Protein AF-A0A954RTI2-F1 (afdb_monomer_lite)

Secondary structure (DSSP, 8-state):
-----HHHHHHHHHHH---HHHHHHHHHHHHHHHHHHTTSS-GGGHHHHHHHHHHH--HHHHHHHHHHHHHHHTT-GGGHHHHHHHHT-S-HHHHHHHHHTGGGS-HHHHHHHHHHHHT-SSHHHHHHHHHHHHHHHHHHHHHHHHHHHHHHHTT------

Radius of gyration: 19.55 Å; chains: 1; bounding box: 61×40×50 Å

Sequence (161 aa):
MFTFGREHEKKCAAHYLRDKRQVGMIEDVIDAVHDVLEGKRLIDDVRSSFATAFSEGGSGVWEQTASWMTKLAGEHPELLSEWQWLAAHKNAMVRFRVACCLNDMPYSLATEIGQQLMSDRGTKVRTMAAARLEEIAGEQSDTRETSSQSVLKSQSTPRSP

pLDDT: mean 86.94, std 12.49, range [51.84, 98.0]

Foldseek 3Di:
DDDPDLVVVLVVLPVVDPDPVLSVLQSLLSVVLVCVVVVNDDPVVNLVSLVCQLPPHDPSRNVVSLVSLLVSCVVVVVSLVSLVVQCPDPDVSSVLSSLQCLVSDDLVSSVVSLVSQCPDPDPSSNVSSVVVNVVSVVVVVVVVVVVVVVVVVVVPDDPDD

Structure (mmCIF, N/CA/C/O backbone):
data_AF-A0A954RTI2-F1
#
_entry.id   AF-A0A954RTI2-F1
#
loop_
_atom_site.group_PDB
_atom_site.id
_atom_site.type_symbol
_atom_site.label_atom_id
_atom_site.label_alt_id
_atom_site.label_comp_id
_atom_site.label_asym_id
_atom_site.label_entity_id
_atom_site.label_seq_id
_atom_site.pdbx_PDB_ins_code
_atom_site.Cartn_x
_atom_site.Cartn_y
_atom_site.Cartn_z
_atom_site.occupancy
_atom_site.B_iso_or_equiv
_atom_site.auth_seq_id
_atom_site.auth_comp_id
_atom_site.auth_asym_id
_atom_site.auth_atom_id
_atom_site.pdbx_PDB_model_num
ATOM 1 N N . MET A 1 1 ? -0.554 6.439 17.310 1.00 63.28 1 MET A N 1
ATOM 2 C CA . MET A 1 1 ? -1.253 6.913 16.101 1.00 63.28 1 MET A CA 1
ATOM 3 C C . MET A 1 1 ? -2.411 7.794 16.540 1.00 63.28 1 MET A C 1
ATOM 5 O O . MET A 1 1 ? -3.211 7.353 17.353 1.00 63.28 1 MET A O 1
ATOM 9 N N . PHE A 1 2 ? -2.504 9.033 16.049 1.00 58.41 2 PHE A N 1
ATOM 10 C CA . PHE A 1 2 ? -3.672 9.888 16.295 1.00 58.41 2 PHE A CA 1
ATOM 11 C C . PHE A 1 2 ? -4.608 9.788 15.086 1.00 58.41 2 PHE A C 1
ATOM 13 O O . PHE A 1 2 ? -4.170 10.026 13.962 1.00 58.41 2 PHE A O 1
ATOM 20 N N . THR A 1 3 ? -5.864 9.404 15.305 1.00 69.06 3 THR A N 1
ATOM 21 C CA . THR A 1 3 ? -6.925 9.494 14.290 1.00 69.06 3 THR A CA 1
ATOM 22 C C . THR A 1 3 ? -7.894 10.586 14.722 1.00 69.06 3 THR A C 1
ATOM 24 O O . THR A 1 3 ? -8.156 10.743 15.915 1.00 69.06 3 THR A O 1
ATOM 27 N N . PHE A 1 4 ? -8.434 11.359 13.778 1.00 71.25 4 PHE A N 1
ATOM 28 C CA . PHE A 1 4 ? -9.410 12.413 14.102 1.00 71.25 4 PHE A CA 1
ATOM 29 C C . PHE A 1 4 ? -10.822 11.857 14.368 1.00 71.25 4 PHE A C 1
ATOM 31 O O . PHE A 1 4 ? -11.739 12.601 14.718 1.00 71.25 4 PHE A O 1
ATOM 38 N N . GLY A 1 5 ? -10.985 10.538 14.226 1.00 82.38 5 GLY A N 1
ATOM 39 C CA . GLY A 1 5 ? -12.227 9.796 14.396 1.00 82.38 5 GLY A CA 1
ATOM 40 C C . GLY A 1 5 ? -12.751 9.250 13.068 1.00 82.38 5 GLY A C 1
ATOM 41 O O . GLY A 1 5 ? -12.675 9.917 12.038 1.00 82.38 5 GLY A O 1
ATOM 42 N N . ARG A 1 6 ? -13.331 8.045 13.114 1.00 88.94 6 ARG A N 1
ATOM 43 C CA . ARG A 1 6 ? -13.812 7.268 11.956 1.00 88.94 6 ARG A CA 1
ATOM 44 C C . ARG A 1 6 ? -14.601 8.106 10.944 1.00 88.94 6 ARG A C 1
ATOM 46 O O . ARG A 1 6 ? -14.253 8.170 9.772 1.00 88.94 6 ARG A O 1
ATOM 53 N N . GLU A 1 7 ? -15.624 8.818 11.410 1.00 89.19 7 GLU A N 1
ATOM 54 C CA . GLU A 1 7 ? -16.495 9.628 10.545 1.00 89.19 7 GLU A CA 1
ATOM 55 C C . GLU A 1 7 ? -15.802 10.864 9.958 1.00 89.19 7 GLU A C 1
ATOM 57 O O . GLU A 1 7 ? -16.184 11.344 8.890 1.00 89.19 7 GLU A O 1
ATOM 62 N N . HIS A 1 8 ? -14.791 11.402 10.643 1.00 88.31 8 HIS A N 1
ATOM 63 C CA . HIS A 1 8 ? -13.999 12.506 10.111 1.00 88.31 8 HIS A CA 1
ATOM 64 C C . HIS A 1 8 ? -13.097 12.017 8.975 1.00 88.31 8 HIS A C 1
ATOM 66 O O . HIS A 1 8 ? -13.103 12.602 7.895 1.00 88.31 8 HIS A O 1
ATOM 72 N N . GLU A 1 9 ? -12.390 10.907 9.192 1.00 89.56 9 GLU A N 1
ATOM 73 C CA . GLU A 1 9 ? -11.504 10.293 8.197 1.00 89.56 9 GLU A CA 1
ATOM 74 C C . GLU A 1 9 ? -12.273 9.909 6.924 1.00 89.56 9 GLU A C 1
ATOM 76 O O . GLU A 1 9 ? -11.833 10.225 5.818 1.00 89.56 9 GLU A O 1
ATOM 81 N N . LYS A 1 10 ? -13.476 9.329 7.061 1.00 89.81 10 LYS A N 1
ATOM 82 C CA . LYS A 1 10 ? -14.349 9.013 5.916 1.00 89.81 10 LYS A CA 1
ATOM 83 C C . LYS A 1 10 ? -14.755 10.252 5.124 1.00 89.81 10 LYS A C 1
ATOM 85 O O . LYS A 1 10 ? -14.639 10.270 3.901 1.00 89.81 10 LYS A O 1
ATOM 90 N N . LYS A 1 11 ? -15.183 11.321 5.807 1.00 87.88 11 LYS A N 1
ATOM 91 C CA . LYS A 1 11 ? -15.546 12.591 5.149 1.00 87.88 11 LYS A CA 1
ATOM 92 C C . LYS A 1 11 ? -14.369 13.195 4.394 1.00 87.88 11 LYS A C 1
ATOM 94 O O . LYS A 1 11 ? -14.549 13.666 3.272 1.00 87.88 11 LYS A O 1
ATOM 99 N N . CYS A 1 12 ? -13.179 13.162 4.990 1.00 85.75 12 CYS A N 1
ATOM 100 C CA . CYS A 1 12 ? -11.955 13.601 4.334 1.00 85.75 12 CYS A CA 1
ATOM 101 C C . CYS A 1 12 ? -11.689 12.762 3.079 1.00 85.75 12 CYS A C 1
ATOM 103 O O . CYS A 1 12 ? -11.560 13.324 1.992 1.00 85.75 12 CYS A O 1
ATOM 105 N N . ALA A 1 13 ? -11.710 11.433 3.187 1.00 84.38 13 ALA A N 1
ATOM 106 C CA . ALA A 1 13 ? -11.478 10.532 2.059 1.00 84.38 13 ALA A CA 1
ATOM 107 C C . ALA A 1 13 ? -12.494 10.737 0.914 1.00 84.38 13 ALA A C 1
ATOM 109 O O . ALA A 1 13 ? -12.114 10.789 -0.261 1.00 84.38 13 ALA A O 1
ATOM 110 N N . ALA A 1 14 ? -13.769 10.956 1.252 1.00 83.00 14 ALA A N 1
ATOM 111 C CA . ALA A 1 14 ? -14.839 11.256 0.302 1.00 83.00 14 ALA A CA 1
ATOM 112 C C . ALA A 1 14 ? -14.655 12.595 -0.434 1.00 83.00 14 ALA A C 1
ATOM 114 O O . ALA A 1 14 ? -15.154 12.764 -1.545 1.00 83.00 14 ALA A O 1
ATOM 115 N N . HIS A 1 15 ? -13.938 13.556 0.152 1.00 83.06 15 HIS A N 1
ATOM 116 C CA . HIS A 1 15 ? -13.619 14.822 -0.511 1.00 83.06 15 HIS A CA 1
ATOM 117 C C . HIS A 1 15 ? -12.525 14.684 -1.573 1.00 83.06 15 HIS A C 1
ATOM 119 O O . HIS A 1 15 ? -12.560 15.388 -2.585 1.00 83.06 15 HIS A O 1
ATOM 125 N N . TYR A 1 16 ? -11.575 13.769 -1.376 1.00 78.44 16 TYR A N 1
ATOM 126 C CA . TYR A 1 16 ? -10.471 13.553 -2.314 1.00 78.44 16 TYR A CA 1
ATOM 127 C C . TYR A 1 16 ? -10.840 12.628 -3.481 1.00 78.44 16 TYR A C 1
ATOM 129 O O . TYR A 1 16 ? -10.262 12.740 -4.565 1.00 78.44 16 TYR A O 1
ATOM 137 N N . LEU A 1 17 ? -11.825 11.743 -3.302 1.00 85.62 17 LEU A N 1
ATOM 138 C CA . LEU A 1 17 ? -12.255 10.781 -4.316 1.00 85.62 17 LEU A CA 1
ATOM 139 C C . LEU A 1 17 ? -13.577 11.205 -4.966 1.00 85.62 17 LEU A C 1
ATOM 141 O O . LEU A 1 17 ? -14.607 11.328 -4.316 1.00 85.62 17 LEU A O 1
ATOM 145 N N . ARG A 1 18 ? -13.566 11.386 -6.293 1.00 79.88 18 ARG A N 1
ATOM 146 C CA . ARG A 1 18 ? -14.769 11.777 -7.059 1.00 79.88 18 ARG A CA 1
ATOM 147 C C . ARG A 1 18 ? -15.682 10.599 -7.413 1.00 79.88 18 ARG A C 1
ATOM 149 O O . ARG A 1 18 ? -16.851 10.803 -7.727 1.00 79.88 18 ARG A O 1
ATOM 156 N N . ASP A 1 19 ? -15.145 9.383 -7.403 1.00 89.19 19 ASP A N 1
ATOM 157 C CA . ASP A 1 19 ? -15.868 8.158 -7.744 1.00 89.19 19 ASP A CA 1
ATOM 158 C C . ASP A 1 19 ? -16.440 7.512 -6.477 1.00 89.19 19 ASP A C 1
ATOM 160 O O . ASP A 1 19 ? -15.692 7.077 -5.604 1.00 89.19 19 ASP A O 1
ATOM 164 N N . LYS A 1 20 ? -17.771 7.397 -6.406 1.00 88.00 20 LYS A N 1
ATOM 165 C CA . LYS A 1 20 ? -18.481 6.802 -5.264 1.00 88.00 20 LYS A CA 1
ATOM 166 C C . LYS A 1 20 ? -18.046 5.369 -4.961 1.00 88.00 20 LYS A C 1
ATOM 168 O O . LYS A 1 20 ? -18.037 4.985 -3.797 1.00 88.00 20 LYS A O 1
ATOM 173 N N . ARG A 1 21 ? -17.669 4.578 -5.973 1.00 90.38 21 ARG A N 1
ATOM 174 C CA . ARG A 1 21 ? -17.162 3.215 -5.747 1.00 90.38 21 ARG A CA 1
ATOM 175 C C . ARG A 1 21 ? -15.814 3.252 -5.028 1.00 90.38 21 ARG A C 1
ATOM 177 O O . ARG A 1 21 ? -15.577 2.450 -4.134 1.00 90.38 21 ARG A O 1
ATOM 184 N N . GLN A 1 22 ? -14.948 4.187 -5.408 1.00 91.75 22 GLN A N 1
ATOM 185 C CA . GLN A 1 22 ? -13.647 4.373 -4.766 1.00 91.75 22 GLN A CA 1
ATOM 186 C C . GLN A 1 22 ? -13.784 4.927 -3.348 1.00 91.75 22 GLN A C 1
ATOM 188 O O . GLN A 1 22 ? -13.039 4.502 -2.471 1.00 91.75 22 GLN A O 1
ATOM 193 N N . VAL A 1 23 ? -14.759 5.815 -3.119 1.00 92.06 23 VAL A N 1
ATOM 194 C CA . VAL A 1 23 ? -15.126 6.269 -1.769 1.00 92.06 23 VAL A CA 1
ATOM 195 C C . VAL A 1 23 ? -15.516 5.076 -0.897 1.00 92.06 23 VAL A C 1
ATOM 197 O O . VAL A 1 23 ? -14.924 4.899 0.158 1.00 92.06 23 VAL A O 1
ATOM 200 N N . GLY A 1 24 ? -16.416 4.205 -1.366 1.00 92.19 24 GLY A N 1
ATOM 201 C CA . GLY A 1 24 ? -16.802 3.011 -0.603 1.00 92.19 24 GLY A CA 1
ATOM 202 C C . GLY A 1 24 ? -15.608 2.117 -0.249 1.00 92.19 24 GLY A C 1
ATOM 203 O O . GLY A 1 24 ? -15.448 1.735 0.902 1.00 92.19 24 GLY A O 1
ATOM 204 N N . MET A 1 25 ? -14.699 1.874 -1.201 1.00 93.81 25 MET A N 1
ATOM 205 C CA . MET A 1 25 ? -13.497 1.067 -0.938 1.00 93.81 25 MET A CA 1
ATOM 206 C C . MET A 1 25 ? -12.599 1.655 0.155 1.00 93.81 25 MET A C 1
ATOM 208 O O . MET A 1 25 ? -12.060 0.905 0.965 1.00 93.81 25 MET A O 1
ATOM 212 N N . ILE A 1 26 ? -12.388 2.976 0.171 1.00 94.38 26 ILE A N 1
ATOM 213 C CA . ILE A 1 26 ? -11.547 3.584 1.209 1.00 94.38 26 ILE A CA 1
ATOM 214 C C . ILE A 1 26 ? -12.284 3.684 2.548 1.00 94.38 26 ILE A C 1
ATOM 216 O O . ILE A 1 26 ? -11.651 3.544 3.590 1.00 94.38 26 ILE A O 1
ATOM 220 N N . GLU A 1 27 ? -13.607 3.864 2.545 1.00 93.88 27 GLU A N 1
ATOM 221 C CA . GLU A 1 27 ? -14.424 3.794 3.760 1.00 93.88 27 GLU A CA 1
ATOM 222 C C . GLU A 1 27 ? -14.346 2.404 4.401 1.00 93.88 27 GLU A C 1
ATOM 224 O O . GLU A 1 27 ? -14.157 2.328 5.613 1.00 93.88 27 GLU A O 1
ATOM 229 N N . ASP A 1 28 ? -14.376 1.332 3.602 1.00 93.62 28 ASP A N 1
ATOM 230 C CA . ASP A 1 28 ? -14.200 -0.049 4.075 1.00 93.62 28 ASP A CA 1
ATOM 231 C C . ASP A 1 28 ? -12.814 -0.269 4.705 1.00 93.62 28 ASP A C 1
ATOM 233 O O . ASP A 1 28 ? -12.680 -0.961 5.717 1.00 93.62 28 ASP A O 1
ATOM 237 N N . VAL A 1 29 ? -11.765 0.330 4.129 1.00 94.31 29 VAL A N 1
ATOM 238 C CA . VAL A 1 29 ? -10.407 0.308 4.699 1.00 94.31 29 VAL A CA 1
ATOM 239 C C . VAL A 1 29 ? -10.368 1.056 6.031 1.00 94.31 29 VAL A C 1
ATOM 241 O O . VAL A 1 29 ? -9.856 0.518 7.012 1.00 94.31 29 VAL A O 1
ATOM 244 N N . ILE A 1 30 ? -10.925 2.269 6.087 1.00 93.62 30 ILE A N 1
ATOM 245 C CA . ILE A 1 30 ? -10.987 3.085 7.310 1.00 93.62 30 ILE A CA 1
ATOM 246 C C . ILE A 1 30 ? -11.760 2.338 8.401 1.00 93.62 30 ILE A C 1
ATOM 248 O O . ILE A 1 30 ? -11.299 2.264 9.539 1.00 93.62 30 ILE A O 1
ATOM 252 N N . ASP A 1 31 ? -12.906 1.748 8.064 1.00 93.50 31 ASP A N 1
ATOM 253 C CA . ASP A 1 31 ? -13.712 0.978 9.008 1.00 93.50 31 ASP A CA 1
ATOM 254 C C . ASP A 1 31 ? -12.962 -0.226 9.556 1.00 93.50 31 ASP A C 1
ATOM 256 O O . ASP A 1 31 ? -12.961 -0.435 10.768 1.00 93.50 31 ASP A O 1
ATOM 260 N N . ALA A 1 32 ? -12.294 -0.988 8.692 1.00 92.75 32 ALA A N 1
ATOM 261 C CA . ALA A 1 32 ? -11.539 -2.157 9.113 1.00 92.75 32 ALA A CA 1
ATOM 262 C C . ALA A 1 32 ? -10.371 -1.767 10.040 1.00 92.75 32 ALA A C 1
ATOM 264 O O . ALA A 1 32 ? -10.162 -2.407 11.070 1.00 92.75 32 ALA A O 1
ATOM 265 N N . VAL A 1 33 ? -9.656 -0.679 9.728 1.00 91.94 33 VAL A N 1
ATOM 266 C CA . VAL A 1 33 ? -8.585 -0.135 10.580 1.00 91.94 33 VAL A CA 1
ATOM 267 C C . VAL A 1 33 ? -9.130 0.288 11.944 1.00 91.94 33 VAL A C 1
ATOM 269 O O . VAL A 1 33 ? -8.580 -0.100 12.973 1.00 91.94 33 VAL A O 1
ATOM 272 N N . HIS A 1 34 ? -10.222 1.053 11.976 1.00 91.62 34 HIS A N 1
ATOM 273 C CA . HIS A 1 34 ? -10.835 1.479 13.233 1.00 91.62 34 HIS A CA 1
ATOM 274 C C . HIS A 1 34 ? -11.380 0.300 14.046 1.00 91.62 34 HIS A C 1
ATOM 276 O O . HIS A 1 34 ? -11.233 0.293 15.264 1.00 91.62 34 HIS A O 1
ATOM 282 N N . ASP A 1 35 ? -11.956 -0.716 13.403 1.00 91.56 35 ASP A N 1
ATOM 283 C CA . ASP A 1 35 ? -12.418 -1.927 14.083 1.00 91.56 35 ASP A CA 1
ATOM 284 C C . ASP A 1 35 ? -11.260 -2.678 14.765 1.00 91.56 35 ASP A C 1
ATOM 286 O O . ASP A 1 35 ? -11.442 -3.172 15.878 1.00 91.56 35 ASP A O 1
ATOM 290 N N . VAL A 1 36 ? -10.071 -2.730 14.153 1.00 90.31 36 VAL A N 1
ATOM 291 C CA . VAL A 1 36 ? -8.868 -3.305 14.786 1.00 90.31 36 VAL A CA 1
ATOM 292 C C . VAL A 1 36 ? -8.417 -2.469 15.983 1.00 90.31 36 VAL A C 1
ATOM 294 O O . VAL A 1 36 ? -8.225 -3.015 17.066 1.00 90.31 36 VAL A O 1
ATOM 297 N N . LEU A 1 37 ? -8.312 -1.145 15.830 1.00 88.69 37 LEU A N 1
ATOM 298 C CA . LEU A 1 37 ? -7.895 -0.246 16.919 1.00 88.69 37 LEU A CA 1
ATOM 299 C C . LEU A 1 37 ? -8.852 -0.273 18.116 1.00 88.69 37 LEU A C 1
ATOM 301 O O . LEU A 1 37 ? -8.441 -0.088 19.258 1.00 88.69 37 LEU A O 1
ATOM 305 N N . GLU A 1 38 ? -10.139 -0.485 17.853 1.00 89.44 38 GLU A N 1
ATOM 306 C CA . GLU A 1 38 ? -11.187 -0.594 18.868 1.00 89.44 38 GLU A CA 1
ATOM 307 C C . GLU A 1 38 ? -11.295 -2.016 19.458 1.00 89.44 38 GLU A C 1
ATOM 309 O O . GLU A 1 38 ? -12.149 -2.255 20.313 1.00 89.44 38 GLU A O 1
ATOM 314 N N . GLY A 1 39 ? -10.467 -2.969 19.007 1.00 86.44 39 GLY A N 1
ATOM 315 C CA . GLY A 1 39 ? -10.475 -4.364 19.461 1.00 86.44 39 GLY A CA 1
ATOM 316 C C . GLY A 1 39 ? -11.710 -5.163 19.026 1.00 86.44 39 GLY A C 1
ATOM 317 O O . GLY A 1 39 ? -12.023 -6.193 19.620 1.00 86.44 39 GLY A O 1
ATOM 318 N N . LYS A 1 40 ? -12.441 -4.685 18.013 1.00 87.69 40 LYS A N 1
ATOM 319 C CA . LYS A 1 40 ? -13.665 -5.310 17.484 1.00 87.69 40 LYS A CA 1
ATOM 320 C C . LYS A 1 40 ? -13.385 -6.391 16.443 1.00 87.69 40 LYS A C 1
ATOM 322 O O . LYS A 1 40 ? -14.250 -7.233 16.210 1.00 87.69 40 LYS A O 1
ATOM 327 N N . ARG A 1 41 ? -12.214 -6.353 15.806 1.00 84.56 41 ARG A N 1
ATOM 328 C CA . ARG A 1 41 ? -11.768 -7.315 14.790 1.00 84.56 41 ARG A CA 1
ATOM 329 C C . ARG A 1 41 ? -10.326 -7.730 15.012 1.00 84.56 41 ARG A C 1
ATOM 331 O O . ARG A 1 41 ? -9.555 -7.008 15.643 1.00 84.56 41 ARG A O 1
ATOM 338 N N . LEU A 1 42 ? -9.976 -8.890 14.466 1.00 82.69 42 LEU A N 1
ATOM 339 C CA . LEU A 1 42 ? -8.597 -9.345 14.420 1.00 82.69 42 LEU A CA 1
ATOM 340 C C . LEU A 1 42 ? -7.864 -8.662 13.268 1.00 82.69 42 LEU A C 1
ATOM 342 O O . LEU A 1 42 ? -8.448 -8.245 12.271 1.00 82.69 42 LEU A O 1
ATOM 346 N N . ILE A 1 43 ? -6.547 -8.590 13.397 1.00 78.94 43 ILE A N 1
ATOM 347 C CA . ILE A 1 43 ? -5.666 -7.993 12.391 1.00 78.94 43 ILE A CA 1
ATOM 348 C C . ILE A 1 43 ? -5.759 -8.737 11.053 1.00 78.94 43 ILE A C 1
ATOM 350 O O . ILE A 1 43 ? -5.729 -8.118 9.996 1.00 78.94 43 ILE A O 1
ATOM 354 N N . ASP A 1 44 ? -5.973 -10.051 11.069 1.00 79.81 44 ASP A N 1
ATOM 355 C CA . ASP A 1 44 ? -6.170 -10.810 9.831 1.00 79.81 44 ASP A CA 1
ATOM 356 C C . ASP A 1 44 ? -7.417 -10.361 9.041 1.00 79.81 44 ASP A C 1
ATOM 358 O O . ASP A 1 44 ? -7.467 -10.534 7.820 1.00 79.81 44 ASP A O 1
ATOM 362 N N . ASP A 1 45 ? -8.395 -9.718 9.691 1.00 80.94 45 ASP A N 1
ATOM 363 C CA . ASP A 1 45 ? -9.621 -9.261 9.035 1.00 80.94 45 ASP A CA 1
ATOM 364 C C . ASP A 1 45 ? -9.380 -8.041 8.126 1.00 80.94 45 ASP A C 1
ATOM 366 O O . ASP A 1 45 ? -10.109 -7.857 7.143 1.00 80.94 45 ASP A O 1
ATOM 370 N N . VAL A 1 46 ? -8.338 -7.231 8.383 1.00 86.75 46 VAL A N 1
ATOM 371 C CA . VAL A 1 46 ? -8.019 -6.051 7.547 1.00 86.75 46 VAL A CA 1
ATOM 372 C C . VAL A 1 46 ? -7.335 -6.417 6.231 1.00 86.75 46 VAL A C 1
ATOM 374 O O . VAL A 1 46 ? -7.419 -5.656 5.262 1.00 86.75 46 VAL A O 1
ATOM 377 N N . ARG A 1 47 ? -6.716 -7.605 6.151 1.00 88.25 47 ARG A N 1
ATOM 378 C CA . ARG A 1 47 ? -5.989 -8.077 4.959 1.00 88.25 47 ARG A CA 1
ATOM 379 C C . ARG A 1 47 ? -6.867 -8.052 3.711 1.00 88.25 47 ARG A C 1
ATOM 381 O O . ARG A 1 47 ? -6.422 -7.638 2.642 1.00 88.25 47 ARG A O 1
ATOM 388 N N . SER A 1 48 ? -8.129 -8.462 3.843 1.00 88.19 48 SER A N 1
ATOM 389 C CA . SER A 1 48 ? -9.082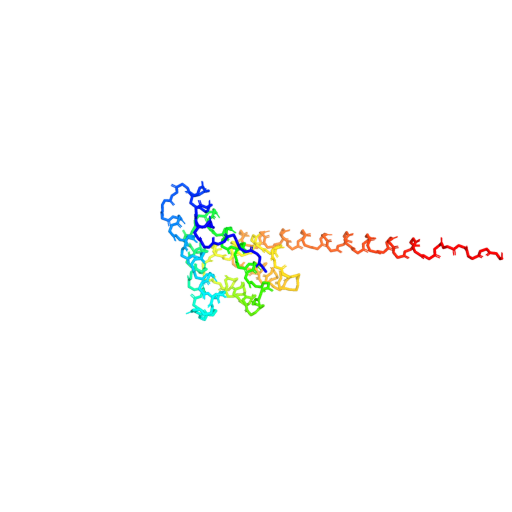 -8.503 2.727 1.00 88.19 48 SER A CA 1
ATOM 390 C C . SER A 1 48 ? -9.394 -7.109 2.162 1.00 88.19 48 SER A C 1
ATOM 392 O O . SER A 1 48 ? -9.392 -6.923 0.939 1.00 88.19 48 SER A O 1
ATOM 394 N N . SER A 1 49 ? -9.573 -6.115 3.036 1.00 91.81 49 SER A N 1
ATOM 395 C CA . SER A 1 49 ? -9.806 -4.722 2.650 1.00 91.81 49 SER A CA 1
ATOM 396 C C . SER A 1 49 ? -8.579 -4.129 1.961 1.00 91.81 49 SER A C 1
ATOM 398 O O . SER A 1 49 ? -8.704 -3.546 0.882 1.00 91.81 49 SER A O 1
ATOM 400 N N . PHE A 1 50 ? -7.379 -4.347 2.512 1.00 92.75 50 PHE A N 1
ATOM 401 C CA . PHE A 1 50 ? -6.132 -3.885 1.894 1.00 92.75 50 PHE A CA 1
ATOM 402 C C . PHE A 1 50 ? -5.912 -4.516 0.519 1.00 92.75 50 PHE A C 1
ATOM 404 O O . PHE A 1 50 ? -5.658 -3.804 -0.452 1.00 92.75 50 PHE A O 1
ATOM 411 N N . ALA A 1 51 ? -6.080 -5.834 0.405 1.00 91.06 51 ALA A N 1
ATOM 412 C CA . ALA A 1 51 ? -5.946 -6.557 -0.856 1.00 91.06 51 ALA A CA 1
ATOM 413 C C . ALA A 1 51 ? -6.884 -6.013 -1.941 1.00 91.06 51 ALA A C 1
ATOM 415 O O . ALA A 1 51 ? -6.468 -5.815 -3.088 1.00 91.06 51 ALA A O 1
ATOM 416 N N . THR A 1 52 ? -8.142 -5.763 -1.574 1.00 93.25 52 THR A N 1
ATOM 417 C CA . THR A 1 52 ? -9.172 -5.249 -2.481 1.00 93.25 52 THR A CA 1
ATOM 418 C C . THR A 1 52 ? -8.832 -3.832 -2.927 1.00 93.25 52 THR A C 1
ATOM 420 O O . THR A 1 52 ? -8.785 -3.562 -4.127 1.00 93.25 52 THR A O 1
ATOM 423 N N . ALA A 1 53 ? -8.486 -2.944 -1.994 1.00 94.81 53 ALA A N 1
ATOM 424 C CA . ALA A 1 53 ? -8.085 -1.574 -2.300 1.00 94.81 53 ALA A CA 1
ATOM 425 C C . ALA A 1 53 ? -6.826 -1.513 -3.189 1.00 94.81 53 ALA A C 1
ATOM 427 O O . ALA A 1 53 ? -6.787 -0.770 -4.175 1.00 94.81 53 ALA A O 1
ATOM 428 N N . PHE A 1 54 ? -5.826 -2.357 -2.923 1.00 94.69 54 PHE A N 1
ATOM 429 C CA . PHE A 1 54 ? -4.623 -2.467 -3.753 1.00 94.69 54 PHE A CA 1
ATOM 430 C C . PHE A 1 54 ? -4.870 -3.108 -5.118 1.00 94.69 54 PHE A C 1
ATOM 432 O O . PHE A 1 54 ? -4.112 -2.830 -6.046 1.00 94.69 54 PHE A O 1
ATOM 439 N N . SER A 1 55 ? -5.891 -3.947 -5.273 1.00 93.75 55 SER A N 1
ATOM 440 C CA . SER A 1 55 ? -6.173 -4.632 -6.541 1.00 93.75 55 SER A CA 1
ATOM 441 C C . SER A 1 55 ? -7.121 -3.848 -7.440 1.00 93.75 55 SER A C 1
ATOM 443 O O . SER A 1 55 ? -6.903 -3.785 -8.651 1.00 93.75 55 SER A O 1
ATOM 445 N N . GLU A 1 56 ? -8.158 -3.252 -6.858 1.00 94.06 56 GLU A N 1
ATOM 446 C CA . GLU A 1 56 ? -9.278 -2.648 -7.584 1.00 94.06 56 GLU A CA 1
ATOM 447 C C . GLU A 1 56 ? -9.335 -1.124 -7.464 1.00 94.06 56 GLU A C 1
ATOM 449 O O . GLU A 1 56 ? -9.929 -0.464 -8.317 1.00 94.06 56 GLU A O 1
ATOM 454 N N . GLY A 1 57 ? -8.712 -0.554 -6.431 1.00 92.44 57 GLY A N 1
ATOM 455 C CA . GLY A 1 57 ? -8.735 0.881 -6.180 1.00 92.44 57 GLY A CA 1
ATOM 456 C C . GLY A 1 57 ? 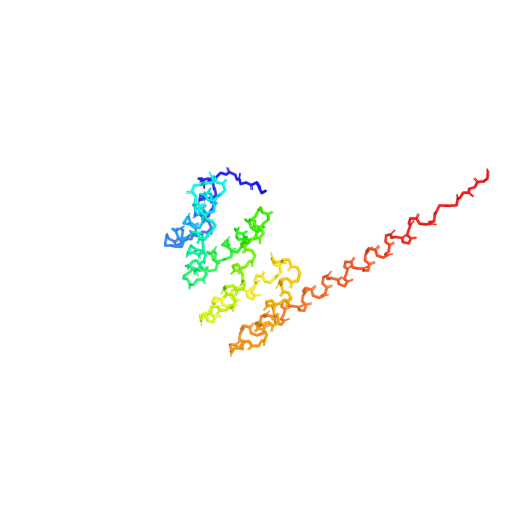-7.971 1.685 -7.233 1.00 92.44 57 GLY A C 1
ATOM 457 O O . GLY A 1 57 ? -6.977 1.218 -7.801 1.00 92.44 57 GLY A O 1
ATOM 458 N N . GLY A 1 58 ? -8.414 2.920 -7.481 1.00 92.44 58 GLY A N 1
ATOM 459 C CA . GLY A 1 58 ? -7.643 3.924 -8.222 1.00 92.44 58 GLY A CA 1
ATOM 460 C C . GLY A 1 58 ? -6.454 4.451 -7.410 1.00 92.44 58 GLY A C 1
ATOM 461 O O . GLY A 1 58 ? -6.249 4.024 -6.274 1.00 92.44 58 GLY A O 1
ATOM 462 N N . SER A 1 59 ? -5.680 5.387 -7.978 1.00 89.69 59 SER A N 1
ATOM 463 C CA . SER A 1 59 ? -4.504 5.983 -7.312 1.00 89.69 59 SER A CA 1
ATOM 464 C C . SER A 1 59 ? -4.815 6.496 -5.913 1.00 89.69 59 SER A C 1
ATOM 466 O O . SER A 1 59 ? -4.225 6.031 -4.944 1.00 89.69 59 SER A O 1
ATOM 468 N N . GLY A 1 60 ? -5.851 7.325 -5.791 1.00 90.75 60 GLY A N 1
ATOM 469 C CA . GLY A 1 60 ? -6.244 7.872 -4.498 1.00 90.75 60 GLY A CA 1
ATOM 470 C C . GLY A 1 60 ? -6.682 6.820 -3.473 1.00 90.75 60 GLY A C 1
ATOM 471 O O . GLY A 1 60 ? -6.584 7.084 -2.283 1.00 90.75 60 GLY A O 1
ATOM 472 N N . VAL A 1 61 ? -7.148 5.636 -3.887 1.00 94.25 61 VAL A N 1
ATOM 473 C CA . VAL A 1 61 ? -7.556 4.576 -2.949 1.00 94.25 61 VAL A CA 1
ATOM 474 C C . VAL A 1 61 ? -6.342 3.818 -2.435 1.00 94.25 61 VAL A C 1
ATOM 476 O O . VAL A 1 61 ? -6.175 3.696 -1.223 1.00 94.25 61 VAL A O 1
ATOM 479 N N . TRP A 1 62 ? -5.485 3.306 -3.324 1.00 94.88 62 TRP A N 1
ATOM 480 C CA . TRP A 1 62 ? -4.360 2.481 -2.877 1.00 94.88 62 TRP A CA 1
ATOM 481 C C . TRP A 1 62 ? -3.288 3.312 -2.161 1.00 94.88 62 TRP A C 1
ATOM 483 O O . TRP A 1 62 ? -2.702 2.811 -1.209 1.00 94.88 62 TRP A O 1
ATOM 493 N N . GLU A 1 63 ? -3.083 4.579 -2.536 1.00 94.25 63 GLU A N 1
ATOM 494 C CA . GLU A 1 63 ? -2.151 5.487 -1.845 1.00 94.25 63 GLU A CA 1
ATOM 495 C C . GLU A 1 63 ? -2.626 5.789 -0.416 1.00 94.25 63 GLU A C 1
ATOM 497 O O . GLU A 1 63 ? -1.861 5.689 0.543 1.00 94.25 63 GLU A O 1
ATOM 502 N N . GLN A 1 64 ? -3.919 6.083 -0.240 1.00 93.81 64 GLN A N 1
ATOM 503 C CA . GLN A 1 64 ? -4.487 6.259 1.099 1.00 93.81 64 GLN A CA 1
ATOM 504 C C . GLN A 1 64 ? -4.453 4.953 1.900 1.00 93.81 64 GLN A C 1
ATOM 506 O O . GLN A 1 64 ? -4.179 4.975 3.098 1.00 93.81 64 GLN A O 1
ATOM 511 N N . THR A 1 65 ? -4.680 3.813 1.247 1.00 94.94 65 THR A N 1
ATOM 512 C CA . THR A 1 65 ? -4.580 2.494 1.888 1.00 94.94 65 THR A CA 1
ATOM 513 C C . THR A 1 65 ? -3.158 2.221 2.369 1.00 94.94 65 THR A C 1
ATOM 515 O O . THR A 1 65 ? -2.985 1.802 3.507 1.00 94.94 65 THR A O 1
ATOM 518 N N . ALA A 1 66 ? -2.141 2.518 1.556 1.00 94.19 66 ALA A N 1
ATOM 519 C CA . ALA A 1 66 ? -0.737 2.424 1.949 1.00 94.19 66 ALA A CA 1
ATOM 520 C C . ALA A 1 66 ? -0.442 3.282 3.188 1.00 94.19 66 ALA A C 1
ATOM 522 O O . ALA A 1 66 ? 0.135 2.791 4.156 1.00 94.19 66 ALA A O 1
ATOM 523 N N . SER A 1 67 ? -0.929 4.528 3.204 1.00 92.75 67 SER A N 1
ATOM 524 C CA . SER A 1 67 ? -0.801 5.408 4.370 1.00 92.75 67 SER A CA 1
ATOM 525 C C . SER A 1 67 ? -1.442 4.799 5.622 1.00 92.75 67 SER A C 1
ATOM 527 O O . SER A 1 67 ? -0.833 4.805 6.691 1.00 92.75 67 SER A O 1
ATOM 529 N N . TRP A 1 68 ? -2.645 4.229 5.506 1.00 93.25 68 TRP A N 1
ATOM 530 C CA . TRP A 1 68 ? -3.308 3.540 6.616 1.00 93.25 68 TRP A CA 1
ATOM 531 C C . TRP A 1 68 ? -2.540 2.312 7.099 1.00 93.25 68 TRP A C 1
ATOM 533 O O . TRP A 1 68 ? -2.386 2.145 8.307 1.00 93.25 68 TRP A O 1
ATOM 543 N N . MET A 1 69 ? -2.019 1.495 6.182 1.00 93.44 69 MET A N 1
ATOM 544 C CA . MET A 1 69 ? -1.194 0.333 6.516 1.00 93.44 69 MET A CA 1
ATOM 545 C C . MET A 1 69 ? 0.050 0.741 7.305 1.00 93.44 69 MET A C 1
ATOM 547 O O . MET A 1 69 ? 0.305 0.172 8.363 1.00 93.44 69 MET A O 1
ATOM 551 N N . THR A 1 70 ? 0.791 1.755 6.848 1.00 91.19 70 THR A N 1
ATOM 552 C CA . THR A 1 70 ? 1.988 2.246 7.547 1.00 91.19 70 THR A CA 1
ATOM 553 C C . THR A 1 70 ? 1.651 2.792 8.929 1.00 91.19 70 THR A C 1
ATOM 555 O O . THR A 1 70 ? 2.340 2.484 9.902 1.00 91.19 70 THR A O 1
ATOM 558 N N . LYS A 1 71 ? 0.570 3.572 9.055 1.00 90.06 71 LYS A N 1
ATOM 559 C CA . LYS A 1 71 ? 0.158 4.111 10.355 1.00 90.06 71 LYS A CA 1
ATOM 560 C C . LYS A 1 71 ? -0.262 3.002 11.327 1.00 90.06 71 LYS A C 1
ATOM 562 O O . LYS A 1 71 ? 0.135 3.043 12.489 1.00 90.06 71 LYS A O 1
ATOM 567 N N . LEU A 1 72 ? -1.030 2.015 10.857 1.00 90.06 72 LEU A N 1
ATOM 568 C CA . LEU A 1 72 ? -1.488 0.900 11.687 1.00 90.06 72 LEU A CA 1
ATOM 569 C C . LEU A 1 72 ? -0.327 -0.025 12.080 1.00 90.06 72 LEU A C 1
ATOM 571 O O . LEU A 1 72 ? -0.269 -0.464 13.224 1.00 90.06 72 LEU A O 1
ATOM 575 N N . ALA A 1 73 ? 0.643 -0.237 11.187 1.00 90.50 73 ALA A N 1
ATOM 576 C CA . ALA A 1 73 ? 1.863 -0.988 11.483 1.00 90.50 73 ALA A CA 1
ATOM 577 C C . ALA A 1 73 ? 2.733 -0.340 12.577 1.00 90.50 73 ALA A C 1
ATOM 579 O O . ALA A 1 73 ? 3.508 -1.032 13.232 1.00 90.50 73 ALA A O 1
ATOM 580 N N . GLY A 1 74 ? 2.594 0.971 12.808 1.00 87.50 74 GLY A N 1
ATOM 581 C CA . GLY A 1 74 ? 3.239 1.656 13.931 1.00 87.50 74 GLY A CA 1
ATOM 582 C C . GLY A 1 74 ? 2.712 1.223 15.305 1.00 87.50 74 GLY A C 1
ATOM 583 O O . GLY A 1 74 ? 3.460 1.272 16.276 1.00 87.50 74 GLY A O 1
ATOM 584 N N . GLU A 1 75 ? 1.452 0.786 15.387 1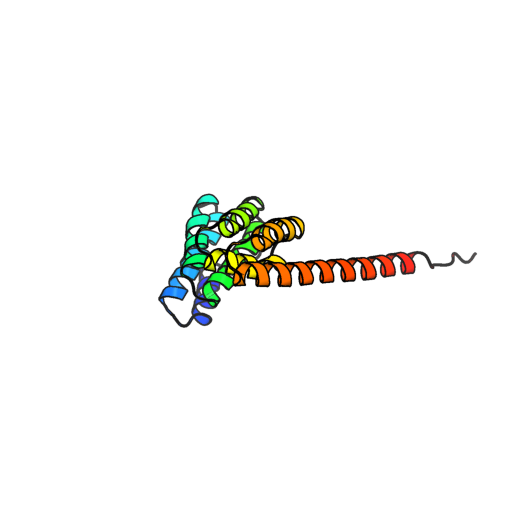.00 87.50 75 GLU A N 1
ATOM 585 C CA . GLU A 1 75 ? 0.834 0.241 16.611 1.00 87.50 75 GLU A CA 1
ATOM 586 C C . GLU A 1 75 ? 0.869 -1.295 16.639 1.00 87.50 75 GLU A C 1
ATOM 588 O O . GLU A 1 75 ? 0.967 -1.899 17.704 1.00 87.50 75 GLU A O 1
ATOM 593 N N . HIS A 1 76 ? 0.819 -1.916 15.459 1.00 88.94 76 HIS A N 1
ATOM 594 C CA . HIS A 1 76 ? 0.747 -3.360 15.252 1.00 88.94 76 HIS A CA 1
ATOM 595 C C . HIS A 1 76 ? 1.829 -3.817 14.258 1.00 88.94 76 HIS A C 1
ATOM 597 O O . HIS A 1 76 ? 1.528 -4.024 13.076 1.00 88.94 76 HIS A O 1
ATOM 603 N N . PRO A 1 77 ? 3.099 -3.962 14.686 1.00 89.62 77 PRO A N 1
ATOM 604 C CA . PRO A 1 77 ? 4.216 -4.306 13.801 1.00 89.62 77 PRO A CA 1
ATOM 605 C C . PRO A 1 77 ? 4.034 -5.612 13.017 1.00 89.62 77 PRO A C 1
ATOM 607 O O . PRO A 1 77 ? 4.633 -5.786 11.957 1.00 89.62 77 PRO A O 1
ATOM 610 N N . GLU A 1 78 ? 3.190 -6.525 13.493 1.00 88.44 78 GLU A N 1
ATOM 611 C CA . GLU A 1 78 ? 2.779 -7.747 12.799 1.00 88.44 78 GLU A CA 1
ATOM 612 C C . GLU A 1 78 ? 2.197 -7.480 11.399 1.00 88.44 78 GLU A C 1
ATOM 614 O O . GLU A 1 78 ? 2.377 -8.296 10.491 1.00 88.44 78 GLU A O 1
ATOM 619 N N . LEU A 1 79 ? 1.597 -6.306 11.174 1.00 88.12 79 LEU A N 1
ATOM 620 C CA . LEU A 1 79 ? 1.074 -5.886 9.870 1.00 88.12 79 LEU A CA 1
ATOM 621 C C . LEU A 1 79 ? 2.151 -5.579 8.835 1.00 88.12 79 LEU A C 1
ATOM 623 O O . LEU A 1 79 ? 1.847 -5.488 7.648 1.00 88.12 79 LEU A O 1
ATOM 627 N N . LEU A 1 80 ? 3.416 -5.457 9.238 1.00 90.69 80 LEU A N 1
ATOM 628 C CA . LEU A 1 80 ? 4.512 -5.331 8.281 1.00 90.69 80 LEU A CA 1
ATOM 629 C C . LEU A 1 80 ? 4.607 -6.556 7.358 1.00 90.69 80 LEU A C 1
ATOM 631 O O . LEU A 1 80 ? 5.012 -6.424 6.204 1.00 90.69 80 LEU A O 1
ATOM 635 N N . SER A 1 81 ? 4.164 -7.727 7.827 1.00 91.00 81 SER A N 1
ATOM 636 C CA . SER A 1 81 ? 4.081 -8.942 7.008 1.00 91.00 81 SER A CA 1
ATOM 637 C C . SER A 1 81 ? 3.076 -8.827 5.849 1.00 91.00 81 SER A C 1
ATOM 639 O O . SER A 1 81 ? 3.245 -9.484 4.819 1.00 91.00 81 SER A O 1
ATOM 641 N N . GLU A 1 82 ? 2.087 -7.930 5.938 1.00 91.69 82 GLU A N 1
ATOM 642 C CA . GLU A 1 82 ? 1.128 -7.685 4.853 1.00 91.69 82 GLU A CA 1
ATOM 643 C C . GLU A 1 82 ? 1.799 -7.092 3.614 1.00 91.69 82 GLU A C 1
ATOM 645 O O . GLU A 1 82 ? 1.410 -7.397 2.484 1.00 91.69 82 GLU A O 1
ATOM 650 N N . TRP A 1 83 ? 2.854 -6.293 3.796 1.00 94.44 83 TRP A N 1
ATOM 651 C CA . TRP A 1 83 ? 3.634 -5.772 2.677 1.00 94.44 83 TRP A CA 1
ATOM 652 C C . TRP A 1 83 ? 4.312 -6.891 1.890 1.00 94.44 83 TRP A C 1
ATOM 654 O O . TRP A 1 83 ? 4.285 -6.876 0.658 1.00 94.44 83 TRP A O 1
ATOM 664 N N . GLN A 1 84 ? 4.856 -7.896 2.581 1.00 94.12 84 GLN A N 1
ATOM 665 C CA . GLN A 1 84 ? 5.445 -9.074 1.940 1.00 94.12 84 GLN A CA 1
ATOM 666 C C . GLN A 1 84 ? 4.376 -9.890 1.202 1.00 94.12 84 GLN A C 1
ATOM 668 O O . GLN A 1 84 ? 4.591 -10.319 0.063 1.00 94.12 84 GLN A O 1
ATOM 673 N N . TRP A 1 85 ? 3.194 -10.050 1.805 1.00 93.38 85 TRP A N 1
ATOM 674 C CA . TRP A 1 85 ? 2.069 -10.733 1.168 1.00 93.38 85 TRP A CA 1
ATOM 675 C C . TRP A 1 85 ? 1.621 -10.027 -0.125 1.00 93.38 85 TRP A C 1
ATOM 677 O O . TRP A 1 85 ? 1.475 -10.673 -1.169 1.00 93.38 85 TRP A O 1
ATOM 687 N N . LEU A 1 86 ? 1.487 -8.696 -0.103 1.00 94.88 86 LEU A N 1
ATOM 688 C CA . LEU A 1 86 ? 1.171 -7.899 -1.293 1.00 94.88 86 LEU A CA 1
ATOM 689 C C . LEU A 1 86 ? 2.307 -7.931 -2.334 1.00 94.88 86 LEU A C 1
ATOM 691 O O . LEU A 1 86 ? 2.037 -7.994 -3.537 1.00 94.88 86 LEU A O 1
ATOM 695 N N . ALA A 1 87 ? 3.573 -7.936 -1.907 1.00 96.06 87 ALA A N 1
ATOM 696 C CA . ALA A 1 87 ? 4.733 -8.040 -2.797 1.00 96.06 87 ALA A CA 1
ATOM 697 C C . ALA A 1 87 ? 4.782 -9.381 -3.546 1.00 96.06 87 ALA A C 1
ATOM 699 O O . ALA A 1 87 ? 5.245 -9.446 -4.685 1.00 96.06 87 ALA A O 1
ATOM 700 N N . ALA A 1 88 ? 4.270 -10.452 -2.937 1.00 95.38 88 ALA A N 1
ATOM 701 C CA . ALA A 1 88 ? 4.140 -11.773 -3.552 1.00 95.38 88 ALA A CA 1
ATOM 702 C C . ALA A 1 88 ? 2.842 -11.950 -4.368 1.00 95.38 88 ALA A C 1
ATOM 704 O O . ALA A 1 88 ? 2.606 -13.013 -4.950 1.00 95.38 88 ALA A O 1
ATOM 705 N N . HIS A 1 89 ? 1.982 -10.931 -4.438 1.00 95.38 89 HIS A N 1
ATOM 706 C CA . HIS A 1 89 ? 0.658 -11.057 -5.037 1.00 95.38 89 HIS A CA 1
ATOM 707 C C . HIS A 1 89 ? 0.718 -11.391 -6.537 1.00 95.38 89 HIS A C 1
ATOM 709 O O . HIS A 1 89 ? 1.536 -10.860 -7.285 1.00 95.38 89 HIS A O 1
ATOM 715 N N . LYS A 1 90 ? -0.207 -12.225 -7.035 1.00 94.31 90 LYS A N 1
ATOM 716 C CA . LYS A 1 90 ? -0.227 -12.673 -8.447 1.00 94.31 90 LYS A CA 1
ATOM 717 C C . LYS A 1 90 ? -0.371 -11.534 -9.466 1.00 94.31 90 LYS A C 1
ATOM 719 O O . LYS A 1 90 ? 0.143 -11.625 -10.581 1.00 94.31 90 LYS A O 1
ATOM 724 N N . ASN A 1 91 ? -1.052 -10.452 -9.089 1.00 94.69 91 ASN A N 1
ATOM 725 C CA . ASN A 1 91 ? -1.303 -9.306 -9.961 1.00 94.69 91 ASN A CA 1
ATOM 726 C C . ASN A 1 91 ? -0.100 -8.348 -9.979 1.00 94.69 91 ASN A C 1
ATOM 728 O O . ASN A 1 91 ? 0.250 -7.774 -8.951 1.00 94.69 91 ASN A O 1
ATOM 732 N N . ALA A 1 92 ? 0.482 -8.126 -11.161 1.00 95.44 92 ALA A N 1
ATOM 733 C CA . ALA A 1 92 ? 1.618 -7.222 -11.341 1.00 95.44 92 ALA A CA 1
ATOM 734 C C . ALA A 1 92 ? 1.305 -5.766 -10.962 1.00 95.44 92 ALA A C 1
ATOM 736 O O . ALA A 1 92 ? 2.202 -5.051 -10.528 1.00 95.44 92 ALA A O 1
ATOM 737 N N . MET A 1 93 ? 0.047 -5.329 -11.086 1.00 95.56 93 MET A N 1
ATOM 738 C CA . MET A 1 93 ? -0.368 -3.988 -10.666 1.00 95.56 93 MET A CA 1
ATOM 739 C C . MET A 1 93 ? -0.268 -3.816 -9.147 1.00 95.56 93 MET A C 1
ATOM 741 O O . MET A 1 93 ? 0.185 -2.777 -8.685 1.00 95.56 93 MET A O 1
ATOM 745 N N . VAL A 1 94 ? -0.636 -4.844 -8.377 1.00 96.25 94 VAL A N 1
ATOM 746 C CA . VAL A 1 94 ? -0.500 -4.830 -6.911 1.00 96.25 94 VAL A CA 1
ATOM 747 C C . VAL A 1 94 ? 0.974 -4.742 -6.534 1.00 96.25 94 VAL A C 1
ATOM 749 O O . VAL A 1 94 ? 1.360 -3.844 -5.798 1.00 96.25 94 VAL A O 1
ATOM 752 N N . ARG A 1 95 ? 1.819 -5.593 -7.127 1.00 97.38 95 ARG A N 1
ATOM 753 C CA . ARG A 1 95 ? 3.269 -5.574 -6.876 1.00 97.38 95 ARG A CA 1
ATOM 754 C C . ARG A 1 95 ? 3.926 -4.253 -7.277 1.00 97.38 95 ARG A C 1
ATOM 756 O O . ARG A 1 95 ? 4.815 -3.775 -6.586 1.00 97.38 95 ARG A O 1
ATOM 763 N N . PHE A 1 96 ? 3.465 -3.633 -8.363 1.00 97.38 96 PHE A N 1
ATOM 764 C CA . PHE A 1 96 ? 3.903 -2.294 -8.757 1.00 97.38 96 PHE A CA 1
ATOM 765 C C . PHE A 1 96 ? 3.532 -1.238 -7.707 1.00 97.38 96 PHE A C 1
ATOM 767 O O . PHE A 1 96 ? 4.372 -0.419 -7.358 1.00 97.38 96 PHE A O 1
ATOM 774 N N . ARG A 1 97 ? 2.304 -1.270 -7.175 1.00 97.31 97 ARG A N 1
ATOM 775 C CA . ARG A 1 97 ? 1.870 -0.355 -6.105 1.00 97.31 97 ARG A CA 1
ATOM 776 C C . ARG A 1 97 ? 2.693 -0.547 -4.834 1.00 97.31 97 ARG A C 1
ATOM 778 O O . ARG A 1 97 ? 3.101 0.436 -4.238 1.00 97.31 97 ARG A O 1
ATOM 785 N N . VAL A 1 98 ? 3.020 -1.791 -4.477 1.00 97.00 98 VAL A N 1
ATOM 786 C CA . VAL A 1 98 ? 3.951 -2.076 -3.372 1.00 97.00 98 VAL A CA 1
ATOM 787 C C . VAL A 1 98 ? 5.329 -1.471 -3.643 1.00 97.00 98 VAL A C 1
ATOM 789 O O . VAL A 1 98 ? 5.888 -0.835 -2.758 1.00 97.00 98 VAL A O 1
ATOM 792 N N . ALA A 1 99 ? 5.850 -1.596 -4.870 1.00 97.31 99 ALA A N 1
ATOM 793 C CA . ALA A 1 99 ? 7.113 -0.960 -5.247 1.00 97.31 99 ALA A CA 1
ATOM 794 C C . ALA A 1 99 ? 7.068 0.568 -5.072 1.00 97.31 99 ALA A C 1
ATOM 796 O O . ALA A 1 99 ? 8.068 1.156 -4.681 1.00 97.31 99 ALA A O 1
ATOM 797 N N . CYS A 1 100 ? 5.924 1.215 -5.321 1.00 96.62 100 CYS A N 1
ATOM 798 C CA . CYS A 1 100 ? 5.761 2.652 -5.087 1.00 96.62 100 CYS A CA 1
ATOM 799 C C . CYS A 1 100 ? 5.846 3.045 -3.603 1.00 96.62 100 CYS A C 1
ATOM 801 O O . CYS A 1 100 ? 6.222 4.178 -3.326 1.00 96.62 100 CYS A O 1
ATOM 803 N N . CYS A 1 101 ? 5.513 2.134 -2.685 1.00 96.31 101 CYS A N 1
ATOM 804 C CA . CYS A 1 101 ? 5.440 2.374 -1.241 1.00 96.31 101 CYS A CA 1
ATOM 805 C C . CYS A 1 101 ? 6.705 1.967 -0.475 1.00 96.31 101 CYS A C 1
ATOM 807 O O . CYS A 1 101 ? 6.681 1.938 0.750 1.00 96.31 101 CYS A O 1
ATOM 809 N N . LEU A 1 102 ? 7.805 1.606 -1.149 1.00 96.25 102 LEU A N 1
ATOM 810 C CA . LEU A 1 102 ? 9.010 1.123 -0.458 1.00 96.25 102 LEU A CA 1
ATOM 811 C C . LEU A 1 102 ? 9.560 2.140 0.556 1.00 96.25 102 LEU A C 1
ATOM 813 O O . LEU A 1 102 ? 9.983 1.742 1.637 1.00 96.25 102 LEU A O 1
ATOM 817 N N . ASN A 1 103 ? 9.479 3.437 0.253 1.00 93.50 103 ASN A N 1
ATOM 818 C CA . ASN A 1 103 ? 9.958 4.507 1.136 1.00 93.50 103 ASN A CA 1
ATOM 819 C C . ASN A 1 103 ? 9.074 4.677 2.391 1.00 93.50 103 ASN A C 1
ATOM 821 O O . ASN A 1 103 ? 9.510 5.274 3.371 1.00 93.50 103 ASN A O 1
ATOM 825 N N . ASP A 1 104 ? 7.853 4.130 2.386 1.00 91.25 104 ASP A N 1
ATOM 826 C CA . ASP A 1 104 ? 6.915 4.196 3.515 1.00 91.25 104 ASP A CA 1
ATOM 827 C C . ASP A 1 104 ? 7.119 3.048 4.523 1.00 91.25 104 ASP A C 1
ATOM 829 O O . ASP A 1 104 ? 6.394 2.950 5.518 1.00 91.25 104 ASP A O 1
ATOM 833 N N . MET A 1 105 ? 8.070 2.147 4.259 1.00 92.88 105 MET A N 1
ATOM 834 C CA . MET A 1 105 ? 8.356 0.965 5.072 1.00 92.88 105 MET A CA 1
ATOM 835 C C . MET A 1 105 ? 9.639 1.145 5.897 1.00 92.88 105 MET A C 1
ATOM 837 O O . MET A 1 105 ? 10.533 1.900 5.511 1.00 92.88 105 MET A O 1
ATOM 841 N N . PRO A 1 106 ? 9.808 0.396 7.004 1.00 92.19 106 PRO A N 1
ATOM 842 C CA . PRO A 1 106 ? 11.098 0.310 7.681 1.00 92.19 106 PRO A CA 1
ATOM 843 C C . PRO A 1 106 ? 12.208 -0.131 6.718 1.00 92.19 106 PRO A C 1
ATOM 845 O O . PRO A 1 106 ? 12.010 -1.050 5.925 1.00 92.19 106 PRO A O 1
ATOM 848 N N . TYR A 1 107 ? 13.394 0.474 6.830 1.00 91.69 107 TYR A N 1
ATOM 849 C CA . TYR A 1 107 ? 14.513 0.279 5.893 1.00 91.69 107 TYR A CA 1
ATOM 850 C C . TYR A 1 107 ? 14.838 -1.192 5.587 1.00 91.69 107 TYR A C 1
ATOM 852 O O . TYR A 1 107 ? 15.047 -1.555 4.428 1.00 91.69 107 TYR A O 1
ATOM 860 N N . SER A 1 108 ? 14.872 -2.051 6.612 1.00 92.88 108 SER A N 1
ATOM 861 C CA . SER A 1 108 ? 15.154 -3.480 6.438 1.00 92.88 108 SER A CA 1
ATOM 862 C C . SER A 1 108 ? 14.104 -4.165 5.563 1.00 92.88 108 SER A C 1
ATOM 864 O O . SER A 1 108 ? 14.461 -4.887 4.636 1.00 92.88 108 SER A O 1
ATOM 866 N N . LEU A 1 109 ? 12.825 -3.878 5.814 1.00 94.56 109 LEU A N 1
ATOM 867 C CA . LEU A 1 109 ? 11.699 -4.423 5.061 1.00 94.56 109 LEU A CA 1
ATOM 868 C C . LEU A 1 109 ? 11.657 -3.870 3.633 1.00 94.56 109 LEU A C 1
ATOM 870 O O . LEU A 1 109 ? 11.481 -4.631 2.685 1.00 94.56 109 LEU A O 1
ATOM 874 N N . ALA A 1 110 ? 11.868 -2.561 3.476 1.00 96.00 110 ALA A N 1
ATOM 875 C CA . ALA A 1 110 ? 11.940 -1.906 2.174 1.00 96.00 110 ALA A CA 1
ATOM 876 C C . ALA A 1 110 ? 13.044 -2.521 1.302 1.00 96.00 110 ALA A C 1
ATOM 878 O O . ALA A 1 110 ? 12.834 -2.799 0.123 1.00 96.00 110 ALA A O 1
ATOM 879 N N . THR A 1 111 ? 14.211 -2.786 1.896 1.00 96.00 111 THR A N 1
ATOM 880 C CA . THR A 1 111 ? 15.344 -3.406 1.200 1.00 96.00 111 THR A CA 1
ATOM 881 C C . THR A 1 111 ? 15.023 -4.838 0.780 1.00 96.00 111 THR A C 1
ATOM 883 O O . THR A 1 111 ? 15.242 -5.198 -0.376 1.00 96.00 111 THR A O 1
ATOM 886 N N . GLU A 1 112 ? 14.471 -5.646 1.687 1.00 96.75 112 GLU A N 1
ATOM 887 C CA . GLU A 1 112 ? 14.088 -7.035 1.413 1.00 96.75 112 GLU A CA 1
ATOM 888 C C . GLU A 1 112 ? 13.047 -7.124 0.285 1.00 96.75 112 GLU A C 1
ATOM 890 O O . GLU A 1 112 ? 13.267 -7.790 -0.732 1.00 96.75 112 GLU A O 1
ATOM 895 N N . ILE A 1 113 ? 11.935 -6.395 0.423 1.00 97.56 113 ILE A N 1
ATOM 896 C CA . ILE A 1 113 ? 10.856 -6.381 -0.570 1.00 97.56 113 ILE A CA 1
ATOM 897 C C . ILE A 1 113 ? 11.348 -5.779 -1.886 1.00 97.56 113 ILE A C 1
ATOM 899 O O . ILE A 1 113 ? 11.046 -6.303 -2.959 1.00 97.56 113 ILE A O 1
ATOM 903 N N . GLY A 1 114 ? 12.131 -4.703 -1.839 1.00 96.69 114 GLY A N 1
ATOM 904 C CA . GLY A 1 114 ? 12.699 -4.089 -3.033 1.00 96.69 114 GLY A CA 1
ATOM 905 C C . GLY A 1 114 ? 13.566 -5.071 -3.821 1.00 96.69 114 GLY A C 1
ATOM 906 O O . GLY A 1 114 ? 13.384 -5.206 -5.031 1.00 96.69 114 GLY A O 1
ATOM 907 N N . GLN A 1 115 ? 14.447 -5.822 -3.151 1.00 96.50 115 GLN A N 1
ATOM 908 C CA . GLN A 1 115 ? 15.283 -6.847 -3.789 1.00 96.50 115 GLN A CA 1
ATOM 909 C C . GLN A 1 115 ? 14.443 -7.968 -4.417 1.00 96.50 115 GLN A C 1
ATOM 911 O O . GLN A 1 115 ? 14.714 -8.390 -5.547 1.00 96.50 115 GLN A O 1
ATOM 916 N N . GLN A 1 116 ? 13.384 -8.409 -3.734 1.00 97.19 116 GLN A N 1
ATOM 917 C CA . GLN A 1 116 ? 12.416 -9.352 -4.297 1.00 97.19 116 GLN A CA 1
ATOM 918 C C . GLN A 1 116 ? 11.775 -8.791 -5.579 1.00 97.19 116 GLN A C 1
ATOM 920 O O . GLN A 1 116 ? 11.734 -9.471 -6.608 1.00 97.19 116 GLN A O 1
ATOM 925 N N . LEU A 1 117 ? 11.297 -7.544 -5.548 1.00 97.56 117 LEU A N 1
ATOM 926 C CA . LEU A 1 117 ? 10.599 -6.901 -6.666 1.00 97.56 117 LEU A CA 1
ATOM 927 C C . LEU A 1 117 ? 11.528 -6.536 -7.835 1.00 97.56 117 LEU A C 1
ATOM 929 O O . LEU A 1 117 ? 11.084 -6.504 -8.985 1.00 97.56 117 LEU A O 1
ATOM 933 N N . MET A 1 118 ? 12.826 -6.344 -7.596 1.00 96.94 118 MET A N 1
ATOM 934 C CA . MET A 1 118 ? 13.829 -6.220 -8.661 1.00 96.94 118 MET A CA 1
ATOM 935 C C . MET A 1 118 ? 13.956 -7.493 -9.504 1.00 96.94 118 MET A C 1
ATOM 937 O O . MET A 1 118 ? 14.347 -7.417 -10.667 1.00 96.94 118 MET A O 1
ATOM 941 N N . SER A 1 119 ? 13.583 -8.649 -8.955 1.00 95.31 119 SER A N 1
ATOM 942 C CA . SER A 1 119 ? 13.541 -9.924 -9.679 1.00 95.31 119 SER A CA 1
ATOM 943 C C . SER A 1 119 ? 12.162 -10.218 -10.291 1.00 95.31 119 SER A C 1
ATOM 945 O O . SER A 1 119 ? 11.929 -11.316 -10.802 1.00 95.31 119 SER A O 1
ATOM 947 N N . ASP A 1 120 ? 11.225 -9.260 -10.261 1.00 97.25 120 ASP A N 1
ATOM 948 C CA . ASP A 1 120 ? 9.865 -9.465 -10.759 1.00 97.25 120 ASP A CA 1
ATOM 949 C C . ASP A 1 120 ? 9.816 -9.733 -12.269 1.00 97.25 120 ASP A C 1
ATOM 951 O O . ASP A 1 120 ? 10.617 -9.228 -13.055 1.00 97.25 120 ASP A O 1
ATOM 955 N N . ARG A 1 121 ? 8.797 -10.468 -12.724 1.00 94.94 121 ARG A N 1
ATOM 956 C CA . ARG A 1 121 ? 8.570 -10.729 -14.156 1.00 94.94 121 ARG A CA 1
ATOM 957 C C . ARG A 1 121 ? 8.225 -9.453 -14.936 1.00 94.94 121 ARG A C 1
ATOM 959 O O . ARG A 1 121 ? 8.587 -9.325 -16.105 1.00 94.94 121 ARG A O 1
ATOM 966 N N . GLY A 1 122 ? 7.538 -8.499 -14.310 1.00 95.81 122 GLY A N 1
ATOM 967 C CA . GLY A 1 122 ? 7.097 -7.254 -14.925 1.00 95.81 122 GLY A CA 1
ATOM 968 C C . GLY A 1 122 ? 8.180 -6.179 -14.935 1.00 95.81 122 GLY A C 1
ATOM 969 O O . GLY A 1 122 ? 8.628 -5.729 -13.886 1.00 95.81 122 GLY A O 1
ATOM 970 N N . THR A 1 123 ? 8.537 -5.679 -16.122 1.00 96.81 123 THR A N 1
ATOM 971 C CA . THR A 1 123 ? 9.551 -4.618 -16.269 1.00 96.81 123 THR A CA 1
ATOM 972 C C . THR A 1 123 ? 9.212 -3.364 -15.467 1.00 96.81 123 THR A C 1
ATOM 974 O O . THR A 1 123 ? 10.081 -2.831 -14.792 1.00 96.81 123 THR A O 1
ATOM 977 N N . LYS A 1 124 ? 7.941 -2.932 -15.465 1.00 96.69 124 LYS A N 1
ATOM 978 C CA . LYS A 1 124 ? 7.501 -1.759 -14.688 1.00 96.69 124 LYS A CA 1
ATOM 979 C C . LYS A 1 124 ? 7.745 -1.915 -13.185 1.00 96.69 124 LYS A C 1
ATOM 981 O O . LYS A 1 124 ? 8.126 -0.949 -12.538 1.00 96.69 124 LYS A O 1
ATOM 986 N N . VAL A 1 125 ? 7.530 -3.119 -12.651 1.00 97.38 125 VAL A N 1
ATOM 987 C CA . VAL A 1 125 ? 7.752 -3.428 -11.231 1.00 97.38 125 VAL A CA 1
ATOM 988 C C . VAL A 1 125 ? 9.242 -3.340 -10.921 1.00 97.38 125 VAL A C 1
ATOM 990 O O . VAL A 1 125 ? 9.623 -2.600 -10.021 1.00 97.38 125 VAL A O 1
ATOM 993 N N . ARG A 1 126 ? 10.084 -4.005 -11.727 1.00 98.00 126 ARG A N 1
ATOM 994 C CA . ARG A 1 126 ? 11.544 -3.981 -11.551 1.00 98.00 126 ARG A CA 1
ATOM 995 C C . ARG A 1 126 ? 12.116 -2.568 -11.601 1.00 98.00 126 ARG A C 1
ATOM 997 O O . ARG A 1 126 ? 12.905 -2.203 -10.740 1.00 98.00 126 ARG A O 1
ATOM 1004 N N . THR A 1 127 ? 11.715 -1.776 -12.599 1.00 97.94 127 THR A N 1
ATOM 1005 C CA . THR A 1 127 ? 12.199 -0.399 -12.766 1.00 97.94 127 THR A CA 1
ATOM 1006 C C . THR A 1 127 ? 11.805 0.480 -11.583 1.00 97.94 127 THR A C 1
ATOM 1008 O O . THR A 1 127 ? 12.642 1.226 -11.091 1.00 97.94 127 THR A O 1
ATOM 1011 N N . MET A 1 128 ? 10.562 0.373 -11.101 1.00 97.94 128 MET A N 1
ATOM 1012 C CA . MET A 1 128 ? 10.120 1.142 -9.936 1.00 97.94 128 MET A CA 1
ATOM 1013 C C . MET A 1 128 ? 10.857 0.714 -8.664 1.00 97.94 128 MET A C 1
ATOM 1015 O O . MET A 1 128 ? 11.340 1.566 -7.928 1.00 97.94 128 MET A O 1
ATOM 1019 N N . ALA A 1 129 ? 10.994 -0.594 -8.430 1.00 97.12 129 ALA A N 1
ATOM 1020 C CA . ALA A 1 129 ? 11.706 -1.112 -7.265 1.00 97.12 129 ALA A CA 1
ATOM 1021 C C . ALA A 1 129 ? 13.173 -0.657 -7.240 1.00 97.12 129 ALA A C 1
ATOM 1023 O O . ALA A 1 129 ? 13.657 -0.224 -6.201 1.00 97.12 129 ALA A O 1
ATOM 1024 N N . ALA A 1 130 ? 13.858 -0.695 -8.388 1.00 96.69 130 ALA A N 1
ATOM 1025 C CA . ALA A 1 130 ? 15.231 -0.212 -8.503 1.00 96.69 130 ALA A CA 1
ATOM 1026 C C . ALA A 1 130 ? 15.342 1.290 -8.191 1.00 96.69 130 ALA A C 1
ATOM 1028 O O . ALA A 1 130 ? 16.192 1.674 -7.395 1.00 96.69 130 ALA A O 1
ATOM 1029 N N . ALA A 1 131 ? 14.454 2.115 -8.760 1.00 96.81 131 ALA A N 1
ATOM 1030 C CA . ALA A 1 131 ? 14.453 3.559 -8.522 1.00 96.81 131 ALA A CA 1
ATOM 1031 C C . ALA A 1 131 ? 14.245 3.900 -7.036 1.00 96.81 131 ALA A C 1
ATOM 1033 O O . ALA A 1 131 ? 14.986 4.700 -6.476 1.00 96.81 131 ALA A O 1
ATOM 1034 N N . ARG A 1 132 ? 13.287 3.247 -6.366 1.00 96.12 132 ARG A N 1
ATOM 1035 C CA . ARG A 1 132 ? 13.037 3.479 -4.934 1.00 96.12 132 ARG A CA 1
ATOM 1036 C C . ARG A 1 132 ? 14.169 2.989 -4.040 1.00 96.12 132 ARG A C 1
ATOM 1038 O O . ARG A 1 132 ? 14.511 3.656 -3.075 1.00 96.12 132 ARG A O 1
ATOM 1045 N N . LEU A 1 133 ? 14.788 1.854 -4.359 1.00 94.06 133 LEU A N 1
ATOM 1046 C CA . LEU A 1 133 ? 15.946 1.382 -3.597 1.00 94.06 133 LEU A CA 1
ATOM 1047 C C . LEU A 1 133 ? 17.149 2.323 -3.708 1.00 94.06 133 LEU A C 1
ATOM 1049 O O . LEU A 1 133 ? 17.874 2.489 -2.729 1.00 94.06 133 LEU A O 1
ATOM 1053 N N . GLU A 1 134 ? 17.360 2.934 -4.874 1.00 93.94 134 GLU A N 1
ATOM 1054 C CA . GLU A 1 134 ? 18.400 3.946 -5.065 1.00 93.94 134 GLU A CA 1
ATOM 1055 C C . GLU A 1 134 ? 18.130 5.196 -4.213 1.00 93.94 134 GLU A C 1
ATOM 1057 O O . GLU A 1 134 ? 19.031 5.655 -3.511 1.00 93.94 134 GLU A O 1
ATOM 1062 N N . GLU A 1 135 ? 16.886 5.685 -4.193 1.00 92.69 135 GLU A N 1
ATOM 1063 C CA . GLU A 1 135 ? 16.463 6.796 -3.325 1.00 92.69 135 GLU A CA 1
ATOM 1064 C C . GLU A 1 135 ? 16.719 6.485 -1.842 1.00 92.69 135 GLU A C 1
ATOM 1066 O O . GLU A 1 135 ? 17.396 7.247 -1.151 1.00 92.69 135 GLU A O 1
ATOM 1071 N N . ILE A 1 136 ? 16.269 5.318 -1.371 1.00 91.19 136 ILE A N 1
ATOM 1072 C CA . ILE A 1 136 ? 16.448 4.872 0.019 1.00 91.19 136 ILE A CA 1
ATOM 1073 C C . ILE A 1 136 ? 17.939 4.761 0.388 1.00 91.19 136 ILE A C 1
ATOM 1075 O O . ILE A 1 136 ? 18.339 5.089 1.509 1.00 91.19 136 ILE A O 1
ATOM 1079 N N . ALA A 1 137 ? 18.787 4.292 -0.532 1.00 89.19 137 ALA A N 1
ATOM 1080 C CA . ALA A 1 137 ? 20.231 4.212 -0.313 1.00 89.19 137 ALA A CA 1
ATOM 1081 C C . ALA A 1 137 ? 20.894 5.602 -0.242 1.00 89.19 137 ALA A C 1
ATOM 1083 O O . ALA A 1 137 ? 21.810 5.806 0.566 1.00 89.19 137 ALA A O 1
ATOM 1084 N N . GLY A 1 138 ? 20.421 6.558 -1.048 1.00 85.88 138 GLY A N 1
ATOM 1085 C CA . GLY A 1 138 ? 20.848 7.957 -1.002 1.00 85.88 138 GLY A CA 1
ATOM 1086 C C . GLY A 1 138 ? 20.533 8.614 0.343 1.00 85.88 138 GLY A C 1
ATOM 1087 O O . GLY A 1 138 ? 21.434 9.1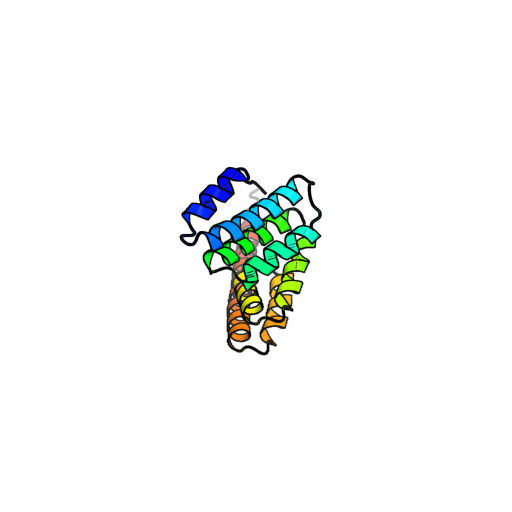27 1.006 1.00 85.88 138 GLY A O 1
ATOM 1088 N N . GLU A 1 139 ? 19.291 8.492 0.817 1.00 82.06 139 GLU A N 1
ATOM 1089 C CA . GLU A 1 139 ? 18.832 9.083 2.088 1.00 82.06 139 GLU A CA 1
ATOM 1090 C C . GLU A 1 139 ? 19.620 8.576 3.314 1.00 82.06 139 GLU A C 1
ATOM 1092 O O . GLU A 1 139 ? 19.905 9.322 4.260 1.00 82.06 139 GLU A O 1
ATOM 1097 N N . GLN A 1 140 ? 20.032 7.305 3.300 1.00 75.19 140 GLN A N 1
ATOM 1098 C CA . GLN A 1 140 ? 20.861 6.724 4.363 1.00 75.19 140 GLN A CA 1
ATOM 1099 C C . GLN A 1 140 ? 22.294 7.265 4.372 1.00 75.19 140 GLN A C 1
ATOM 1101 O O . GLN A 1 140 ? 22.916 7.354 5.436 1.00 75.19 140 GLN A O 1
ATOM 1106 N N . SER A 1 141 ? 22.825 7.617 3.203 1.00 71.69 141 SER A N 1
ATOM 1107 C CA . SER A 1 141 ? 24.176 8.168 3.069 1.00 71.69 141 SER A CA 1
ATOM 1108 C C . SER A 1 141 ? 24.232 9.590 3.639 1.00 71.69 141 SER A C 1
ATOM 1110 O O . SER A 1 141 ? 25.084 9.878 4.484 1.00 71.69 141 SER A O 1
ATOM 1112 N N . ASP A 1 142 ? 23.237 10.419 3.320 1.00 70.69 142 ASP A N 1
ATOM 1113 C CA . ASP A 1 142 ? 23.124 11.802 3.810 1.00 70.69 142 ASP A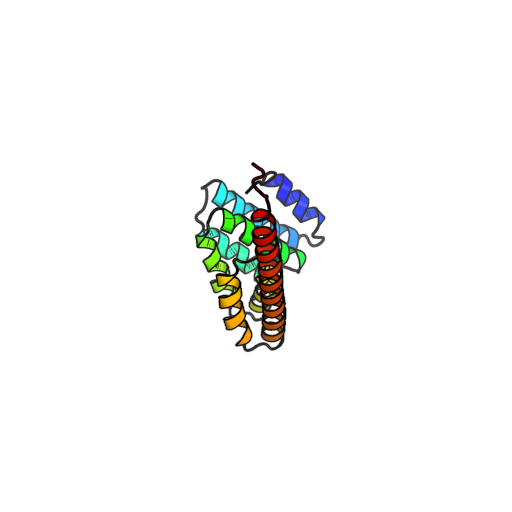 CA 1
ATOM 1114 C C . ASP A 1 142 ? 22.897 11.879 5.335 1.00 70.69 142 ASP A C 1
ATOM 1116 O O . ASP A 1 142 ? 23.447 12.737 6.041 1.00 70.69 142 ASP A O 1
ATOM 1120 N N . THR A 1 143 ? 22.131 10.934 5.891 1.00 67.94 143 THR A N 1
ATOM 1121 C CA . THR A 1 143 ? 21.866 10.857 7.341 1.00 67.94 143 THR A CA 1
ATOM 1122 C C . THR A 1 143 ? 23.121 10.479 8.146 1.00 67.94 143 THR A C 1
ATOM 1124 O O . THR A 1 143 ? 23.319 10.926 9.285 1.00 67.94 143 THR A O 1
ATOM 1127 N N . ARG A 1 144 ? 24.020 9.674 7.564 1.00 62.19 144 ARG A N 1
ATOM 1128 C CA . ARG A 1 144 ? 25.295 9.291 8.199 1.00 62.19 144 ARG A CA 1
ATOM 1129 C C . ARG A 1 144 ? 26.315 10.425 8.188 1.00 62.19 144 ARG A C 1
ATOM 1131 O O . ARG A 1 144 ? 27.032 10.597 9.180 1.00 62.19 144 ARG A O 1
ATOM 1138 N N . GLU A 1 145 ? 26.369 11.218 7.121 1.00 60.09 145 GLU A N 1
ATOM 1139 C CA . GLU A 1 145 ? 27.269 12.375 7.040 1.00 60.09 145 GLU A CA 1
ATOM 1140 C C . GLU A 1 145 ? 26.879 13.480 8.031 1.00 60.09 145 GLU A C 1
ATOM 1142 O O . GLU A 1 145 ? 27.731 14.002 8.755 1.00 60.09 145 GLU A O 1
ATOM 1147 N N . THR A 1 146 ? 25.584 13.774 8.157 1.00 60.28 146 THR A N 1
ATOM 1148 C CA . THR A 1 146 ? 25.071 14.771 9.114 1.00 60.28 146 THR A CA 1
ATOM 1149 C C . THR A 1 146 ? 25.274 14.352 10.574 1.00 60.28 146 THR A C 1
ATOM 1151 O O . THR A 1 146 ? 25.709 15.164 11.398 1.00 60.28 146 THR A O 1
ATOM 1154 N N . SER A 1 147 ? 25.063 13.073 10.898 1.00 59.69 147 SER A N 1
ATOM 1155 C CA . SER A 1 147 ? 25.327 12.535 12.242 1.00 59.69 147 SER A CA 1
ATOM 1156 C C . SER A 1 147 ? 26.819 12.574 12.604 1.00 59.69 147 SER A C 1
ATOM 1158 O O . SER A 1 147 ? 27.180 12.909 13.733 1.00 59.69 147 SER A O 1
ATOM 1160 N N . SER A 1 148 ? 27.706 12.315 11.638 1.00 59.97 148 SER A N 1
ATOM 1161 C CA . SER A 1 148 ? 29.162 12.339 11.850 1.00 59.97 148 SER A CA 1
ATOM 1162 C C . SER A 1 148 ? 29.704 13.760 12.068 1.00 59.97 148 SER A C 1
ATOM 1164 O O . SER A 1 148 ? 30.616 13.962 12.872 1.00 59.97 148 SER A O 1
ATOM 1166 N N . GLN A 1 149 ? 29.112 14.773 11.425 1.00 56.81 149 GLN A N 1
ATOM 1167 C CA . GLN A 1 149 ? 29.486 16.181 11.627 1.00 56.81 149 GLN A CA 1
ATOM 1168 C C . GLN A 1 149 ? 29.012 16.757 12.973 1.00 56.81 149 GLN A C 1
ATOM 1170 O O . GLN A 1 149 ? 29.662 17.653 13.518 1.00 56.81 149 GLN A O 1
ATOM 1175 N N . SER A 1 150 ? 27.908 16.253 13.534 1.00 56.72 150 SER A N 1
ATOM 1176 C CA . SER A 1 150 ? 27.405 16.680 14.849 1.00 56.72 150 SER A CA 1
ATOM 1177 C C . SER A 1 150 ? 28.300 16.191 15.998 1.00 56.72 150 SER A C 1
ATOM 1179 O O . SER A 1 150 ? 28.650 16.978 16.879 1.00 56.72 150 SER A O 1
ATOM 1181 N N . VAL A 1 151 ? 28.774 14.940 15.939 1.00 56.69 151 VAL A N 1
ATOM 1182 C CA . VAL A 1 151 ? 29.662 14.353 16.964 1.00 56.69 151 VAL A CA 1
ATOM 1183 C C . VAL A 1 151 ? 31.018 15.068 17.030 1.00 56.69 151 VAL A C 1
ATOM 1185 O O . VAL A 1 151 ? 31.564 15.259 18.118 1.00 56.69 151 VAL A O 1
ATOM 1188 N N . LEU A 1 152 ? 31.541 15.535 15.893 1.00 55.53 152 LEU A N 1
ATOM 1189 C CA . LEU A 1 152 ? 32.810 16.271 15.841 1.00 55.53 152 LEU A CA 1
ATOM 1190 C C . LEU A 1 152 ? 32.721 17.682 16.450 1.00 55.53 152 LEU A C 1
ATOM 1192 O O . LEU A 1 152 ? 33.713 18.170 16.986 1.00 55.53 152 LEU A O 1
ATOM 1196 N N . LYS A 1 153 ? 31.548 18.333 16.442 1.00 54.44 153 LYS A N 1
ATOM 1197 C CA . LYS A 1 153 ? 31.369 19.673 17.040 1.00 54.44 153 LYS A CA 1
ATOM 1198 C C . LYS A 1 153 ? 31.222 19.657 18.566 1.00 54.44 153 LYS A C 1
ATOM 1200 O O . LYS A 1 153 ? 31.499 20.670 19.203 1.00 54.44 153 LYS A O 1
ATOM 1205 N N . SER A 1 154 ? 30.842 18.532 19.173 1.00 54.72 154 SER A N 1
ATOM 1206 C CA . SER A 1 154 ? 30.659 18.425 20.632 1.00 54.72 154 SER A CA 1
ATOM 1207 C C . SER A 1 154 ? 31.943 18.126 21.421 1.00 54.72 154 SER A C 1
ATOM 1209 O O . SER A 1 154 ? 31.910 18.169 22.647 1.00 54.72 154 SER A O 1
ATOM 1211 N N . GLN A 1 155 ? 33.076 17.857 20.759 1.00 54.47 155 GLN A N 1
ATOM 1212 C CA . GLN A 1 155 ? 34.366 17.587 21.423 1.00 54.47 155 GLN A CA 1
ATOM 1213 C C . GLN A 1 155 ? 35.306 18.806 21.492 1.00 54.47 155 GLN A C 1
ATOM 1215 O O . GLN A 1 155 ? 36.443 18.687 21.940 1.00 54.47 155 GLN A O 1
ATOM 1220 N N . SER A 1 156 ? 34.853 19.993 21.079 1.00 51.84 156 SER A N 1
ATOM 1221 C CA . SER A 1 156 ? 35.656 21.224 21.084 1.00 51.84 156 SER A CA 1
ATOM 1222 C C . SER A 1 156 ? 35.149 22.244 22.108 1.00 51.84 156 SER A C 1
ATOM 1224 O O . SER A 1 156 ? 34.768 23.355 21.751 1.00 51.84 156 SER A O 1
ATOM 1226 N N . THR A 1 157 ? 35.159 21.896 23.395 1.00 58.56 157 THR A N 1
ATOM 1227 C CA . THR A 1 157 ? 35.172 22.898 24.473 1.00 58.56 157 THR A CA 1
ATOM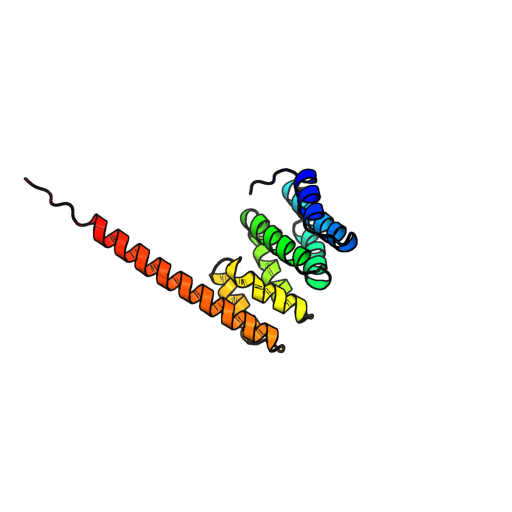 1228 C C . THR A 1 157 ? 36.525 22.849 25.184 1.00 58.56 157 THR A C 1
ATOM 1230 O O . THR A 1 157 ? 36.843 21.851 25.833 1.00 58.56 157 THR A O 1
ATOM 1233 N N . PRO A 1 158 ? 37.361 23.898 25.077 1.00 56.66 158 PRO A N 1
ATOM 1234 C CA . PRO A 1 158 ? 38.573 23.973 25.869 1.00 56.66 158 PRO A CA 1
ATOM 1235 C C . PRO A 1 158 ? 38.180 24.224 27.326 1.00 56.66 158 PRO A C 1
ATOM 1237 O O . PRO A 1 158 ? 37.566 25.238 27.655 1.00 56.66 158 PRO A O 1
ATOM 1240 N N . ARG A 1 159 ? 38.548 23.290 28.211 1.00 56.84 159 ARG A N 1
ATOM 1241 C CA . ARG A 1 159 ? 38.714 23.594 29.635 1.00 56.84 159 ARG A CA 1
ATOM 1242 C C . ARG A 1 159 ? 39.837 24.618 29.736 1.00 56.84 159 ARG A C 1
ATOM 1244 O O . ARG A 1 159 ? 41.000 24.277 29.533 1.00 56.84 159 ARG A O 1
ATOM 1251 N N . SER A 1 160 ? 39.476 25.861 30.012 1.00 53.00 160 SER A N 1
ATOM 1252 C CA . SER A 1 160 ? 40.426 26.874 30.457 1.00 53.00 160 SER A CA 1
ATOM 1253 C C . SER A 1 160 ? 40.474 26.902 31.994 1.00 53.00 160 SER A C 1
ATOM 1255 O O . SER A 1 160 ? 39.489 26.507 32.622 1.00 53.00 160 SER A O 1
ATOM 1257 N N . PRO A 1 161 ? 41.645 27.250 32.558 1.00 62.38 161 PRO A N 1
ATOM 1258 C CA . PRO A 1 161 ? 42.119 26.816 33.875 1.00 62.38 161 PRO A CA 1
ATOM 1259 C C . PRO A 1 161 ? 41.545 27.587 35.066 1.00 62.38 161 PRO A C 1
ATOM 1261 O O . PRO A 1 161 ? 41.114 28.746 34.880 1.00 62.38 161 PRO A O 1
#